Protein AF-A0A8J7U103-F1 (afdb_monomer)

Structure (mmCIF, N/CA/C/O backbone):
data_AF-A0A8J7U103-F1
#
_entry.id   AF-A0A8J7U103-F1
#
loop_
_atom_site.group_PDB
_atom_site.id
_atom_site.type_symbol
_atom_site.label_atom_id
_atom_site.label_alt_id
_atom_site.label_comp_id
_atom_site.label_asym_id
_atom_site.label_entity_id
_atom_site.label_seq_id
_atom_site.pdbx_PDB_ins_code
_atom_site.Cartn_x
_atom_site.Cartn_y
_atom_site.Cartn_z
_atom_site.occupancy
_atom_site.B_iso_or_equiv
_atom_site.auth_seq_id
_atom_site.auth_comp_id
_atom_site.auth_asym_id
_atom_site.auth_atom_id
_atom_site.pdbx_PDB_model_num
ATOM 1 N N . MET A 1 1 ? 11.565 15.462 1.729 1.00 46.78 1 MET A N 1
ATOM 2 C CA . MET A 1 1 ? 10.650 14.705 2.612 1.00 46.78 1 MET A CA 1
ATOM 3 C C . MET A 1 1 ? 9.782 13.850 1.715 1.00 46.78 1 MET A C 1
ATOM 5 O O . MET A 1 1 ? 9.218 14.395 0.779 1.00 46.78 1 MET A O 1
ATOM 9 N N . SER A 1 2 ? 9.757 12.534 1.921 1.00 62.50 2 SER A N 1
ATOM 10 C CA . SER A 1 2 ? 8.883 11.651 1.142 1.00 62.50 2 SER A CA 1
ATOM 11 C C . SER A 1 2 ? 7.429 11.857 1.577 1.00 62.50 2 SER A C 1
ATOM 13 O O . SER A 1 2 ? 7.174 11.965 2.778 1.00 62.50 2 SER A O 1
ATOM 15 N N . ALA A 1 3 ? 6.491 11.877 0.626 1.00 70.06 3 ALA A N 1
ATOM 16 C CA . ALA A 1 3 ? 5.051 11.901 0.904 1.00 70.06 3 ALA A CA 1
ATOM 17 C C . ALA A 1 3 ? 4.587 10.698 1.756 1.00 70.06 3 ALA A C 1
ATOM 19 O O . ALA A 1 3 ? 3.550 10.764 2.399 1.00 70.06 3 ALA A O 1
ATOM 20 N N . ALA A 1 4 ? 5.396 9.636 1.843 1.00 81.94 4 ALA A N 1
ATOM 21 C CA . ALA A 1 4 ? 5.122 8.460 2.663 1.00 81.94 4 ALA A CA 1
ATOM 22 C C . ALA A 1 4 ? 5.214 8.707 4.183 1.00 81.94 4 ALA A C 1
ATOM 24 O O . ALA A 1 4 ? 4.604 7.982 4.967 1.00 81.94 4 ALA A O 1
ATOM 25 N N . GLU A 1 5 ? 5.995 9.697 4.627 1.00 87.00 5 GLU A N 1
ATOM 26 C CA . GLU A 1 5 ? 6.288 9.890 6.053 1.00 87.00 5 GLU A CA 1
ATOM 27 C C . GLU A 1 5 ? 5.055 10.324 6.879 1.00 87.00 5 GLU A C 1
ATOM 29 O O . GLU A 1 5 ? 4.810 9.725 7.930 1.00 87.00 5 GLU A O 1
ATOM 34 N N . PRO A 1 6 ? 4.230 11.299 6.437 1.00 89.19 6 PRO A N 1
ATOM 35 C CA . PRO A 1 6 ? 2.941 11.585 7.071 1.00 89.19 6 PRO A CA 1
ATOM 36 C C . PRO A 1 6 ? 2.023 10.360 7.168 1.00 89.19 6 PRO A C 1
ATOM 38 O O . PRO A 1 6 ? 1.502 10.089 8.248 1.00 89.19 6 PRO A O 1
ATOM 41 N N . THR A 1 7 ? 1.888 9.585 6.088 1.00 88.44 7 THR A N 1
ATOM 42 C CA . THR A 1 7 ? 1.038 8.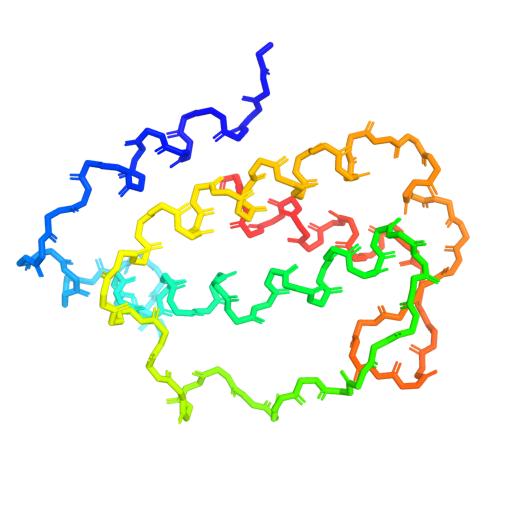385 6.045 1.00 88.44 7 THR A CA 1
ATOM 43 C C . THR A 1 7 ? 1.504 7.336 7.053 1.00 88.44 7 THR A C 1
ATOM 45 O O . THR A 1 7 ? 0.703 6.817 7.825 1.00 88.44 7 THR A O 1
ATOM 48 N N . MET A 1 8 ? 2.813 7.080 7.145 1.00 91.94 8 MET A N 1
ATOM 49 C CA . MET A 1 8 ? 3.360 6.160 8.150 1.00 91.94 8 MET A CA 1
ATOM 50 C C . MET A 1 8 ? 3.126 6.640 9.588 1.00 91.94 8 MET A C 1
ATOM 52 O O . MET A 1 8 ? 2.958 5.814 10.482 1.00 91.94 8 MET A O 1
ATOM 56 N N . ARG A 1 9 ? 3.132 7.954 9.852 1.00 92.44 9 ARG A N 1
ATOM 57 C CA . ARG A 1 9 ? 2.783 8.476 11.185 1.00 92.44 9 ARG A CA 1
ATOM 58 C C . ARG A 1 9 ? 1.313 8.250 11.519 1.00 92.44 9 ARG A C 1
ATOM 60 O O . ARG A 1 9 ? 1.038 7.855 12.644 1.00 92.44 9 ARG A O 1
ATOM 67 N N . LEU A 1 10 ? 0.411 8.456 10.559 1.00 91.88 10 LEU A N 1
ATOM 68 C CA . LEU A 1 10 ? -1.016 8.183 10.746 1.00 91.88 10 LEU A CA 1
ATOM 69 C C . LEU A 1 10 ? -1.258 6.706 11.050 1.00 91.88 10 LEU A C 1
ATOM 71 O O . LEU A 1 10 ? -1.906 6.405 12.041 1.00 91.88 10 LEU A O 1
ATOM 75 N N . VAL A 1 11 ? -0.656 5.794 10.281 1.00 93.62 11 VAL A N 1
ATOM 76 C CA . VAL A 1 11 ? -0.779 4.343 10.513 1.00 93.62 11 VAL A CA 1
ATOM 77 C C . VAL A 1 11 ? -0.371 3.950 11.936 1.00 93.62 11 VAL A C 1
ATOM 79 O O . VAL A 1 11 ? -1.045 3.142 12.562 1.00 93.62 11 VAL A O 1
ATOM 82 N N . ARG A 1 12 ? 0.706 4.538 12.472 1.00 93.81 12 ARG A N 1
ATOM 83 C CA . ARG A 1 12 ? 1.175 4.263 13.844 1.00 93.81 12 ARG A CA 1
ATOM 84 C C . ARG A 1 12 ? 0.282 4.848 14.940 1.00 93.81 12 ARG A C 1
ATOM 86 O O . ARG A 1 12 ? 0.441 4.458 16.088 1.00 93.81 12 ARG A O 1
ATOM 93 N N . ALA A 1 13 ? -0.573 5.808 14.604 1.00 94.62 13 ALA A N 1
ATOM 94 C CA . ALA A 1 13 ? -1.453 6.494 15.545 1.00 94.62 13 ALA A CA 1
ATOM 95 C C . ALA A 1 13 ? -2.877 5.913 15.567 1.00 94.62 13 ALA A C 1
ATOM 97 O O . ALA A 1 13 ? -3.722 6.448 16.275 1.00 94.62 13 ALA A O 1
ATOM 98 N N . ILE A 1 14 ? -3.149 4.874 14.771 1.00 93.88 14 ILE A N 1
ATOM 99 C CA . ILE A 1 14 ? -4.445 4.194 14.754 1.00 93.88 14 ILE A CA 1
ATOM 100 C C . ILE A 1 14 ? -4.493 3.200 15.912 1.00 93.88 14 ILE A C 1
ATOM 102 O O . ILE A 1 14 ? -3.720 2.239 15.953 1.00 93.88 14 ILE A O 1
ATOM 106 N N . ASP A 1 15 ? -5.443 3.418 16.811 1.00 90.50 15 ASP A N 1
ATOM 107 C CA . ASP A 1 15 ? -5.745 2.510 17.908 1.00 90.50 15 ASP A CA 1
ATOM 108 C C . ASP A 1 15 ? -6.679 1.376 17.454 1.00 90.50 15 ASP A C 1
ATOM 110 O O . ASP A 1 15 ? -7.391 1.460 16.449 1.00 90.50 15 ASP A O 1
ATOM 114 N N . ALA A 1 16 ? -6.677 0.269 18.201 1.00 86.69 16 ALA A N 1
ATOM 115 C CA . ALA A 1 16 ? -7.444 -0.925 17.843 1.00 86.69 16 ALA A CA 1
ATOM 116 C C . ALA A 1 16 ? -8.968 -0.687 17.811 1.00 86.69 16 ALA A C 1
ATOM 118 O O . ALA A 1 16 ? -9.668 -1.343 17.041 1.00 86.69 16 ALA A O 1
ATOM 119 N N . ASP A 1 17 ? -9.478 0.246 18.618 1.00 90.69 17 ASP A N 1
ATOM 120 C CA . ASP A 1 17 ? -10.895 0.630 18.669 1.00 90.69 17 ASP A CA 1
ATOM 121 C C . ASP A 1 17 ? -11.331 1.501 17.477 1.00 90.69 17 ASP A C 1
ATOM 123 O O . ASP A 1 17 ? -12.524 1.618 17.197 1.00 90.69 17 ASP A O 1
ATOM 127 N N . GLN A 1 18 ? -10.380 2.057 16.723 1.00 93.12 18 GLN A N 1
ATOM 128 C CA . GLN A 1 18 ? -10.639 2.852 15.523 1.00 93.12 18 GLN A CA 1
ATOM 129 C C . GLN A 1 18 ? -10.734 2.002 14.252 1.00 93.12 18 GLN A C 1
ATOM 131 O O . GLN A 1 18 ? -11.136 2.514 13.209 1.00 93.12 18 GLN A O 1
ATOM 136 N N . LEU A 1 19 ? -10.387 0.711 14.311 1.00 92.69 19 LEU A N 1
ATOM 137 C CA . LEU A 1 19 ? -10.368 -0.160 13.132 1.00 92.69 19 LEU A CA 1
ATOM 138 C C . LEU A 1 19 ? -11.746 -0.302 12.473 1.00 92.69 19 LEU A C 1
ATOM 140 O O . LEU A 1 19 ? -11.832 -0.432 11.255 1.00 92.69 19 LEU A O 1
ATOM 144 N N . ASP A 1 20 ? -12.830 -0.206 13.236 1.00 94.12 20 ASP A N 1
ATOM 145 C CA . ASP A 1 20 ? -14.179 -0.338 12.679 1.00 94.12 20 ASP A CA 1
ATOM 146 C C . ASP A 1 20 ? -14.814 1.024 12.323 1.00 94.12 20 ASP A C 1
ATOM 148 O O . ASP A 1 20 ? -15.955 1.078 11.862 1.00 94.12 20 ASP A O 1
ATOM 152 N N . ALA A 1 21 ? -14.074 2.130 12.481 1.00 94.56 21 ALA A N 1
ATOM 153 C CA . ALA A 1 21 ? -14.535 3.473 12.137 1.00 94.56 21 ALA A CA 1
ATOM 154 C C . ALA A 1 21 ? -14.715 3.653 10.613 1.00 94.56 21 ALA A C 1
ATOM 156 O O . ALA A 1 21 ? -13.976 3.056 9.821 1.00 94.56 21 ALA A O 1
ATOM 157 N N . PRO A 1 22 ? -15.673 4.489 10.167 1.00 94.44 22 PRO A N 1
ATOM 158 C CA . PRO A 1 22 ? -15.882 4.754 8.747 1.00 94.44 22 PRO A CA 1
ATOM 159 C C . PRO A 1 22 ? -14.722 5.554 8.144 1.00 94.44 22 PRO A C 1
ATOM 161 O O . PRO A 1 22 ? -14.089 6.363 8.824 1.00 94.44 22 PRO A O 1
ATOM 164 N N . THR A 1 23 ? -14.492 5.386 6.841 1.00 91.75 23 THR A N 1
ATOM 165 C CA . THR A 1 23 ? -13.636 6.291 6.059 1.00 91.75 23 THR A CA 1
ATOM 166 C C . THR A 1 23 ? -14.494 7.198 5.164 1.00 91.75 23 THR A C 1
ATOM 168 O O . THR A 1 23 ? -15.674 6.908 4.953 1.00 91.75 23 THR A O 1
ATOM 171 N N . PRO A 1 24 ? -13.949 8.299 4.609 1.00 88.88 24 PRO A N 1
ATOM 172 C CA . PRO A 1 24 ? -14.660 9.098 3.606 1.00 88.88 24 PRO A CA 1
ATOM 173 C C . PRO A 1 24 ? -15.042 8.305 2.346 1.00 88.88 24 PRO A C 1
ATOM 175 O O . PRO A 1 24 ? -15.993 8.671 1.659 1.00 88.88 24 PRO A O 1
ATOM 178 N N . CYS A 1 25 ? -14.314 7.225 2.046 1.00 87.75 25 CYS A N 1
ATOM 179 C CA . CYS A 1 25 ? -14.702 6.256 1.032 1.00 87.75 25 CYS A CA 1
ATOM 180 C C . CYS A 1 25 ? -15.702 5.270 1.644 1.00 87.75 25 CYS A C 1
ATOM 182 O O . CYS A 1 25 ? -15.347 4.447 2.484 1.0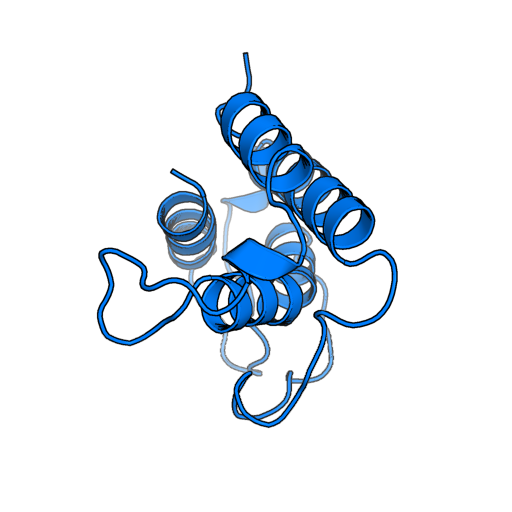0 87.75 25 CYS A O 1
ATOM 184 N N . THR A 1 26 ? -16.959 5.330 1.212 1.00 87.44 26 THR A N 1
ATOM 185 C CA . THR A 1 26 ? -18.043 4.515 1.785 1.00 87.44 26 THR A CA 1
ATOM 186 C C . THR A 1 26 ? -17.859 3.010 1.597 1.00 87.44 26 THR A C 1
ATOM 188 O O . THR A 1 26 ? -18.515 2.233 2.284 1.00 87.44 26 THR A O 1
ATOM 191 N N . ASP A 1 27 ? -16.962 2.599 0.700 1.00 85.81 27 ASP A N 1
ATOM 192 C CA . ASP A 1 27 ? -16.661 1.192 0.430 1.00 85.81 27 ASP A CA 1
ATOM 193 C C . ASP A 1 27 ? -15.760 0.554 1.500 1.00 85.81 27 ASP A C 1
ATOM 195 O O . ASP A 1 27 ? -15.656 -0.673 1.555 1.00 85.81 27 ASP A O 1
ATOM 199 N N . TYR A 1 28 ? -15.119 1.366 2.355 1.00 88.00 28 TYR A N 1
ATOM 200 C CA . TYR A 1 28 ? -14.172 0.902 3.368 1.00 88.00 28 TYR A CA 1
ATOM 201 C C . TYR A 1 28 ? -14.413 1.540 4.742 1.00 88.00 28 TYR A C 1
ATOM 203 O O . TYR A 1 28 ? -14.518 2.761 4.891 1.00 88.00 28 TYR A O 1
ATOM 211 N N . ASN A 1 29 ? -14.391 0.704 5.780 1.00 93.81 29 ASN A N 1
ATOM 212 C CA . ASN A 1 29 ? -13.994 1.135 7.121 1.00 93.81 29 ASN A CA 1
ATOM 213 C C . ASN A 1 29 ? -12.456 1.120 7.238 1.00 93.81 29 ASN A C 1
ATOM 215 O O . ASN A 1 29 ? -11.758 0.672 6.324 1.00 93.81 29 ASN A O 1
ATOM 219 N N . VAL A 1 30 ? -11.912 1.619 8.350 1.00 94.62 30 VAL A N 1
ATOM 220 C CA . VAL A 1 30 ? -10.455 1.710 8.557 1.00 94.62 30 VAL A CA 1
ATOM 221 C C . VAL A 1 30 ? -9.774 0.345 8.394 1.00 94.62 30 VAL A C 1
ATOM 223 O O . VAL A 1 30 ? -8.775 0.242 7.684 1.00 94.62 30 VAL A O 1
ATOM 226 N N . ARG A 1 31 ? -10.342 -0.719 8.970 1.00 94.31 31 ARG A N 1
ATOM 227 C CA . ARG A 1 31 ? -9.855 -2.100 8.849 1.00 94.31 31 ARG A CA 1
ATOM 228 C C . ARG A 1 31 ? -9.807 -2.558 7.399 1.00 94.31 31 ARG A C 1
ATOM 230 O O . ARG A 1 31 ? -8.783 -3.076 6.967 1.00 94.31 31 ARG A O 1
ATOM 237 N N . GLY A 1 32 ? -10.889 -2.351 6.654 1.00 93.75 32 GLY A N 1
ATOM 238 C CA . GLY A 1 32 ? -10.990 -2.709 5.245 1.00 93.75 32 GLY A CA 1
ATOM 239 C C . GLY A 1 32 ? -9.944 -1.985 4.403 1.00 93.75 32 GLY A C 1
ATOM 240 O O . GLY A 1 32 ? -9.284 -2.616 3.585 1.00 93.75 32 GLY A O 1
ATOM 241 N N . LEU A 1 33 ? -9.719 -0.695 4.664 1.00 93.12 33 LEU A N 1
ATOM 242 C CA . LEU A 1 33 ? -8.687 0.077 3.974 1.00 93.12 33 LEU A CA 1
ATOM 243 C C . LEU A 1 33 ? -7.272 -0.417 4.314 1.00 93.12 33 LEU A C 1
ATOM 245 O O . LEU A 1 33 ? -6.449 -0.597 3.422 1.00 93.12 33 LEU A O 1
ATOM 249 N N . ILE A 1 34 ? -6.973 -0.676 5.588 1.00 94.12 34 ILE A N 1
ATOM 250 C CA . ILE A 1 34 ? -5.676 -1.238 6.003 1.00 94.12 34 ILE A CA 1
ATOM 251 C C . ILE A 1 34 ? -5.449 -2.598 5.337 1.00 94.12 34 ILE A C 1
ATOM 253 O O . ILE A 1 34 ? -4.361 -2.862 4.821 1.00 94.12 34 ILE A O 1
ATOM 257 N N . ASN A 1 35 ? -6.475 -3.447 5.334 1.00 94.31 35 ASN A N 1
ATOM 258 C CA . ASN A 1 35 ? -6.432 -4.764 4.724 1.00 94.31 35 ASN A CA 1
ATOM 259 C C . ASN A 1 35 ? -6.157 -4.678 3.217 1.00 94.31 35 ASN A C 1
ATOM 261 O O . ASN A 1 35 ? -5.245 -5.340 2.731 1.00 94.31 35 ASN A O 1
ATOM 265 N N . HIS A 1 36 ? -6.863 -3.791 2.513 1.00 93.75 36 HIS A N 1
ATOM 266 C CA . HIS A 1 36 ? -6.655 -3.496 1.096 1.00 93.75 36 HIS A CA 1
ATOM 267 C C . HIS A 1 36 ? -5.202 -3.105 0.793 1.00 93.75 36 HIS A C 1
ATOM 269 O O . HIS A 1 36 ? -4.550 -3.682 -0.080 1.00 93.75 36 HIS A O 1
ATOM 275 N N . LEU A 1 37 ? -4.654 -2.163 1.566 1.00 93.56 37 LEU A N 1
ATOM 276 C CA . LEU A 1 37 ? -3.287 -1.679 1.375 1.00 93.56 37 LEU A CA 1
ATOM 277 C C . LEU A 1 37 ? -2.234 -2.758 1.653 1.00 93.56 37 LEU A C 1
ATOM 279 O O . LEU A 1 37 ? -1.209 -2.802 0.968 1.00 93.56 37 LEU A O 1
ATOM 283 N N . LEU A 1 38 ? -2.462 -3.612 2.654 1.00 94.25 38 LEU A N 1
ATOM 284 C CA . LEU A 1 38 ? -1.596 -4.756 2.951 1.00 94.25 38 LEU A CA 1
ATOM 285 C C . LEU A 1 38 ? -1.675 -5.823 1.857 1.00 94.25 38 LEU A C 1
ATOM 287 O O . LEU A 1 38 ? -0.651 -6.408 1.506 1.00 94.25 38 LEU A O 1
ATOM 291 N N . PHE A 1 39 ? -2.867 -6.054 1.315 1.00 93.69 39 PHE A N 1
ATOM 292 C CA . PHE A 1 39 ? -3.117 -7.054 0.287 1.00 93.69 39 PHE A CA 1
ATOM 293 C C . PHE A 1 39 ? -2.414 -6.712 -1.032 1.00 93.69 39 PHE A C 1
ATOM 295 O O . PHE A 1 39 ? -1.737 -7.562 -1.611 1.00 93.69 39 PHE A O 1
ATOM 302 N N . TRP A 1 40 ? -2.515 -5.461 -1.492 1.00 92.94 40 TRP A N 1
ATOM 303 C CA . TRP A 1 40 ? -1.951 -5.050 -2.784 1.00 92.94 40 TRP A CA 1
ATOM 304 C C . TRP A 1 40 ? -0.466 -4.691 -2.741 1.00 92.94 40 TRP A C 1
ATOM 306 O O . TRP A 1 40 ? 0.203 -4.732 -3.779 1.00 92.94 40 TRP A O 1
ATOM 316 N N . ALA A 1 41 ? 0.090 -4.390 -1.563 1.00 93.81 41 ALA A N 1
ATOM 317 C CA . ALA A 1 41 ? 1.478 -3.951 -1.449 1.00 93.81 41 ALA A CA 1
ATOM 318 C C . ALA A 1 41 ? 2.513 -4.900 -2.094 1.00 93.81 41 ALA A C 1
ATOM 320 O O . ALA A 1 41 ? 3.365 -4.395 -2.831 1.00 93.81 41 ALA A O 1
ATOM 321 N N . PRO A 1 42 ? 2.467 -6.236 -1.902 1.00 93.50 42 PRO A N 1
ATOM 322 C CA . PRO A 1 42 ? 3.405 -7.153 -2.552 1.00 93.50 42 PRO A CA 1
ATOM 323 C C . PRO A 1 42 ? 3.332 -7.092 -4.083 1.00 93.50 42 PRO A C 1
ATOM 325 O O . PRO A 1 42 ? 4.367 -7.042 -4.747 1.00 93.50 42 PRO A O 1
ATOM 328 N N . THR A 1 43 ? 2.120 -7.012 -4.636 1.00 93.50 43 THR A N 1
ATOM 329 C CA . THR A 1 43 ? 1.878 -6.912 -6.083 1.00 93.50 43 THR A CA 1
ATOM 330 C C . THR A 1 43 ? 2.456 -5.638 -6.669 1.00 93.50 43 THR A C 1
ATOM 332 O O . THR A 1 43 ? 3.143 -5.668 -7.690 1.00 93.50 43 THR A O 1
ATOM 335 N N . LEU A 1 44 ? 2.240 -4.515 -5.992 1.00 93.75 44 LEU A N 1
ATOM 336 C CA . LEU A 1 44 ? 2.761 -3.222 -6.421 1.00 93.75 44 LEU A CA 1
ATOM 337 C C . LEU A 1 44 ? 4.291 -3.135 -6.279 1.00 93.75 44 LEU A C 1
ATOM 339 O O . LEU A 1 44 ? 4.948 -2.457 -7.072 1.00 93.75 44 LEU A O 1
ATOM 343 N N . LEU A 1 45 ? 4.881 -3.839 -5.306 1.00 94.88 45 LEU A N 1
ATOM 344 C CA . LEU A 1 45 ? 6.335 -3.959 -5.161 1.00 94.88 45 LEU A CA 1
ATOM 345 C C . LEU A 1 45 ? 6.949 -4.768 -6.303 1.00 94.88 45 LEU A C 1
ATOM 347 O O . LEU A 1 45 ? 7.894 -4.297 -6.939 1.00 94.88 45 LEU A O 1
ATOM 351 N N . ALA A 1 46 ? 6.397 -5.949 -6.590 1.00 94.62 46 ALA A N 1
ATOM 352 C CA . ALA A 1 46 ? 6.849 -6.788 -7.696 1.00 94.62 46 ALA A CA 1
ATOM 353 C C . ALA A 1 46 ? 6.737 -6.040 -9.032 1.00 94.62 46 ALA A C 1
ATOM 355 O O . ALA A 1 46 ? 7.677 -6.040 -9.829 1.00 94.62 46 ALA A O 1
ATOM 356 N N . ALA A 1 47 ? 5.644 -5.298 -9.234 1.00 94.75 47 ALA A N 1
ATOM 357 C CA . ALA A 1 47 ? 5.446 -4.484 -10.426 1.00 94.75 47 ALA A CA 1
ATOM 358 C C . ALA A 1 47 ? 6.520 -3.392 -10.589 1.00 94.75 47 ALA A C 1
ATOM 360 O O . ALA A 1 47 ? 7.023 -3.180 -11.696 1.00 94.75 47 ALA A O 1
ATOM 361 N N . GLY A 1 48 ? 6.913 -2.721 -9.504 1.00 95.06 48 GLY A N 1
ATOM 362 C CA . GLY A 1 48 ? 7.990 -1.728 -9.538 1.00 95.06 48 GLY A CA 1
ATOM 363 C C . GLY A 1 48 ? 9.364 -2.348 -9.828 1.00 95.06 48 GLY A C 1
ATOM 364 O O . GLY A 1 48 ? 10.189 -1.736 -10.503 1.00 95.06 48 GLY A O 1
ATOM 365 N N . ARG A 1 49 ? 9.583 -3.593 -9.386 1.00 95.31 49 ARG A N 1
ATOM 366 C CA . ARG A 1 49 ? 10.816 -4.371 -9.617 1.00 95.31 49 ARG A CA 1
ATOM 367 C C . ARG A 1 49 ? 10.836 -5.142 -10.938 1.00 95.31 49 ARG A C 1
ATOM 369 O O . ARG A 1 49 ? 11.870 -5.697 -11.294 1.00 95.31 49 ARG A O 1
ATOM 376 N N . LYS A 1 50 ? 9.718 -5.158 -11.673 1.00 93.56 50 LYS A N 1
ATOM 377 C CA . LYS A 1 50 ? 9.503 -5.981 -12.880 1.00 93.56 50 LYS A CA 1
ATOM 378 C C . LYS A 1 50 ? 9.621 -7.486 -12.600 1.00 93.56 50 LYS A C 1
ATOM 380 O O . LYS A 1 50 ? 10.021 -8.263 -13.464 1.00 93.56 50 LYS A O 1
ATOM 385 N N . GLU A 1 51 ? 9.272 -7.895 -11.388 1.00 91.88 51 GLU A N 1
ATOM 386 C CA . GLU A 1 51 ? 9.331 -9.283 -10.945 1.00 91.88 51 GLU A CA 1
ATOM 387 C C . GLU A 1 51 ? 8.020 -10.008 -11.264 1.00 91.88 51 GLU A C 1
ATOM 389 O O . GLU A 1 51 ? 6.927 -9.447 -11.165 1.00 91.88 51 GLU A O 1
ATOM 394 N N . LEU A 1 52 ? 8.131 -11.283 -11.639 1.00 85.31 52 LEU A N 1
ATOM 395 C CA . LEU A 1 52 ? 6.974 -12.162 -11.750 1.00 85.31 52 LEU A CA 1
ATOM 396 C C . LEU A 1 52 ? 6.597 -12.664 -10.360 1.00 85.31 52 LEU A C 1
ATOM 398 O O . LEU A 1 52 ? 7.433 -13.213 -9.644 1.00 85.31 52 LEU A O 1
ATOM 402 N N . MET A 1 53 ? 5.321 -12.541 -10.017 1.00 83.44 53 MET A N 1
ATOM 403 C CA . MET A 1 53 ? 4.750 -13.168 -8.834 1.00 83.44 53 MET A CA 1
ATOM 404 C C . MET A 1 53 ? 3.461 -13.905 -9.196 1.00 83.44 53 MET A C 1
ATOM 406 O O . MET A 1 53 ? 2.827 -13.559 -10.199 1.00 83.44 53 MET A O 1
ATOM 410 N N . PRO A 1 54 ? 3.064 -14.915 -8.404 1.00 80.88 54 PRO A N 1
ATOM 411 C CA . PRO A 1 54 ? 1.756 -15.529 -8.547 1.00 80.88 54 PRO A CA 1
ATOM 412 C C . PRO A 1 54 ? 0.650 -14.469 -8.492 1.00 80.88 54 PRO A C 1
ATOM 414 O O . PRO A 1 54 ? 0.799 -13.485 -7.758 1.00 80.88 54 PRO A O 1
ATOM 417 N N . PRO A 1 55 ? -0.452 -14.662 -9.232 1.00 74.81 55 PRO A N 1
ATOM 418 C CA . PRO A 1 55 ? -1.624 -13.820 -9.077 1.00 74.81 55 PRO A CA 1
ATOM 419 C C . PRO A 1 55 ? -2.041 -13.745 -7.604 1.00 74.81 55 PRO A C 1
ATOM 421 O O . PRO A 1 55 ? -2.049 -14.787 -6.936 1.00 74.81 55 PRO A O 1
ATOM 424 N N . PRO A 1 56 ? -2.356 -12.549 -7.074 1.00 76.56 56 PRO A N 1
ATOM 425 C CA . PRO A 1 56 ? -3.006 -12.455 -5.777 1.00 76.56 56 PRO A CA 1
ATOM 426 C C . PRO A 1 56 ? -4.379 -13.143 -5.845 1.00 76.56 56 PRO A C 1
ATOM 428 O O . PRO A 1 56 ? -4.864 -13.482 -6.927 1.00 76.56 56 PRO A O 1
ATOM 431 N N . ALA A 1 57 ? -5.011 -13.347 -4.688 1.00 76.88 57 ALA A N 1
ATOM 432 C CA . ALA A 1 57 ? -6.408 -13.771 -4.661 1.00 76.88 57 ALA A CA 1
ATOM 433 C C . ALA A 1 57 ? -7.298 -12.778 -5.437 1.00 76.88 57 ALA A C 1
ATOM 435 O O . ALA A 1 57 ? -6.925 -11.622 -5.646 1.00 76.88 57 ALA A O 1
ATOM 436 N N . ASP A 1 58 ? -8.487 -13.222 -5.845 1.00 75.44 58 ASP A N 1
ATOM 437 C CA . ASP A 1 58 ? -9.382 -12.412 -6.682 1.00 75.44 58 ASP A CA 1
ATOM 438 C C . ASP A 1 58 ? -9.834 -11.115 -5.992 1.00 75.44 58 ASP A C 1
ATOM 440 O O . ASP A 1 58 ? -10.167 -10.134 -6.659 1.00 75.44 58 ASP A O 1
ATOM 444 N N . ASN A 1 59 ? -9.855 -11.098 -4.657 1.00 78.31 59 ASN A N 1
ATOM 445 C CA . ASN A 1 59 ? -10.154 -9.912 -3.872 1.00 78.31 59 ASN A CA 1
ATOM 446 C C . ASN A 1 59 ? -9.459 -9.943 -2.499 1.00 78.31 59 ASN A C 1
ATOM 448 O O . ASN A 1 59 ? -9.033 -10.987 -2.009 1.00 78.31 59 ASN A O 1
ATOM 452 N N . ASP A 1 60 ? -9.376 -8.767 -1.886 1.00 80.62 60 ASP A N 1
ATOM 453 C CA . ASP A 1 60 ? -8.840 -8.531 -0.547 1.00 80.62 60 ASP A CA 1
ATOM 454 C C . ASP A 1 60 ? -9.855 -8.803 0.577 1.00 80.62 60 ASP A C 1
ATOM 456 O O . ASP A 1 60 ? -9.461 -9.022 1.720 1.00 80.62 60 ASP A O 1
ATOM 460 N N . ARG A 1 61 ? -11.157 -8.804 0.275 1.00 78.50 61 ARG A N 1
ATOM 461 C CA . ARG A 1 61 ? -12.252 -8.930 1.253 1.00 78.50 61 ARG A CA 1
ATOM 462 C C . ARG A 1 61 ? -12.341 -10.308 1.906 1.00 78.50 61 ARG A C 1
ATOM 464 O O . ARG A 1 61 ? -12.867 -10.410 3.010 1.00 78.50 61 ARG A O 1
ATOM 471 N N . ASP A 1 62 ? -11.807 -11.336 1.257 1.00 80.31 62 ASP A N 1
ATOM 472 C CA . ASP A 1 62 ? -11.819 -12.713 1.758 1.00 80.31 62 ASP A CA 1
ATOM 473 C C . ASP A 1 62 ? -10.678 -13.011 2.754 1.00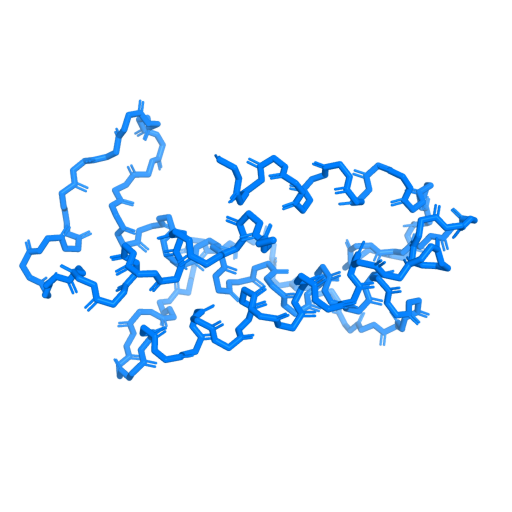 80.31 62 ASP A C 1
ATOM 475 O O . ASP A 1 62 ? -10.561 -14.130 3.259 1.00 80.31 62 ASP A O 1
ATOM 479 N N . MET A 1 63 ? -9.822 -12.025 3.056 1.00 82.00 63 MET A N 1
ATOM 480 C CA . MET A 1 63 ? -8.681 -12.166 3.964 1.00 82.00 63 MET A CA 1
ATOM 481 C C . MET A 1 63 ? -8.697 -11.098 5.060 1.00 82.00 63 MET A C 1
ATOM 483 O O . MET A 1 63 ? -8.998 -9.939 4.795 1.00 82.00 63 MET A O 1
ATOM 487 N N . ASP A 1 64 ? -8.294 -11.476 6.278 1.00 88.00 64 ASP A N 1
ATOM 488 C CA . ASP A 1 64 ? -8.001 -10.526 7.357 1.00 88.00 64 ASP A CA 1
ATOM 489 C C . ASP A 1 64 ? -6.491 -10.469 7.636 1.00 88.00 64 ASP A C 1
ATOM 491 O O . ASP A 1 64 ? -5.911 -11.315 8.321 1.00 88.00 64 ASP A O 1
ATOM 495 N N . LEU A 1 65 ? -5.847 -9.442 7.088 1.00 91.06 65 LEU A N 1
ATOM 496 C CA . LEU A 1 65 ? -4.433 -9.116 7.276 1.00 91.06 65 LEU A CA 1
ATOM 497 C C . LEU A 1 65 ? -4.204 -8.152 8.451 1.00 91.06 65 LEU A C 1
ATOM 499 O O . LEU A 1 65 ? -3.057 -7.799 8.737 1.00 91.06 65 LEU A O 1
ATOM 503 N N . THR A 1 66 ? -5.269 -7.747 9.151 1.00 90.62 66 THR A N 1
ATOM 504 C CA . THR A 1 66 ? -5.222 -6.808 10.285 1.00 90.62 66 THR A CA 1
ATOM 505 C C . THR A 1 66 ? -4.986 -7.492 11.635 1.00 90.62 66 THR A C 1
ATOM 507 O O . THR A 1 66 ? -5.018 -6.854 12.684 1.00 90.62 66 THR A O 1
ATOM 510 N N . GLY A 1 67 ? -4.685 -8.793 11.626 1.00 88.56 67 GLY A N 1
ATOM 511 C CA . GLY A 1 67 ? -4.224 -9.532 12.799 1.00 88.56 67 GLY A CA 1
ATOM 512 C C . GLY A 1 67 ? -2.746 -9.286 13.147 1.00 88.56 67 GLY A C 1
ATOM 513 O O . GLY A 1 67 ? -1.879 -9.133 12.278 1.00 88.56 67 GLY A O 1
ATOM 514 N N . GLY A 1 68 ? -2.432 -9.330 14.445 1.00 90.38 68 GLY A N 1
ATOM 515 C CA . GLY A 1 68 ? -1.073 -9.138 14.961 1.00 90.38 68 GLY A CA 1
ATOM 516 C C . GLY A 1 68 ? -0.554 -7.714 14.740 1.00 90.38 68 GLY A C 1
ATOM 517 O O . GLY A 1 68 ? -1.315 -6.754 14.810 1.00 90.38 68 GLY A O 1
ATOM 518 N N . ASP A 1 69 ? 0.745 -7.569 14.467 1.00 93.75 69 ASP A N 1
ATOM 519 C CA . ASP A 1 69 ? 1.382 -6.264 14.228 1.00 93.75 69 ASP A CA 1
ATOM 520 C C . ASP A 1 69 ? 1.194 -5.791 12.773 1.00 93.75 69 ASP A C 1
ATOM 522 O O . ASP A 1 69 ? 2.123 -5.738 11.961 1.00 93.75 69 ASP A O 1
ATOM 526 N N . TRP A 1 70 ? -0.058 -5.523 12.407 1.00 94.88 70 TRP A N 1
ATOM 527 C CA . TRP A 1 70 ? -0.426 -5.028 11.080 1.00 94.88 70 TRP A CA 1
ATOM 528 C C . TRP A 1 70 ? 0.157 -3.634 10.806 1.00 94.88 70 TRP A C 1
ATOM 530 O O . TRP A 1 70 ? 0.527 -3.337 9.668 1.00 94.88 70 TRP A O 1
ATOM 540 N N . ALA A 1 71 ? 0.302 -2.799 11.840 1.00 95.69 71 ALA A N 1
ATOM 541 C CA . ALA A 1 71 ? 0.802 -1.436 11.711 1.00 95.69 71 ALA A CA 1
ATOM 542 C C . ALA A 1 71 ? 2.270 -1.431 11.267 1.00 95.69 71 ALA A C 1
ATOM 544 O O . ALA A 1 71 ? 2.619 -0.730 10.313 1.00 95.69 71 ALA A O 1
ATOM 545 N N . ALA A 1 72 ? 3.127 -2.262 11.876 1.00 95.75 72 ALA A N 1
ATOM 546 C CA . ALA A 1 72 ? 4.516 -2.389 11.442 1.00 95.75 72 ALA A CA 1
ATOM 547 C C . ALA A 1 72 ? 4.632 -2.939 10.013 1.00 95.75 72 ALA A C 1
ATOM 549 O O . ALA A 1 72 ? 5.430 -2.426 9.223 1.00 95.75 72 ALA A O 1
ATOM 550 N N . LYS A 1 73 ? 3.808 -3.933 9.647 1.00 95.94 73 LYS A N 1
ATOM 551 C CA . LYS A 1 73 ? 3.773 -4.495 8.283 1.00 95.94 73 LYS A CA 1
ATOM 552 C C . LYS A 1 73 ? 3.381 -3.446 7.244 1.00 95.94 73 LYS A C 1
ATOM 554 O O . LYS A 1 73 ? 4.023 -3.348 6.195 1.00 95.94 73 LYS A O 1
ATOM 559 N N . LEU A 1 74 ? 2.359 -2.642 7.535 1.00 95.56 74 LEU A N 1
ATOM 560 C CA . LEU A 1 74 ? 1.891 -1.602 6.624 1.00 95.56 74 LEU A CA 1
ATOM 561 C C . LEU A 1 74 ? 2.927 -0.479 6.497 1.00 95.56 74 LEU A C 1
ATOM 563 O O . LEU A 1 74 ? 3.245 -0.060 5.388 1.00 95.56 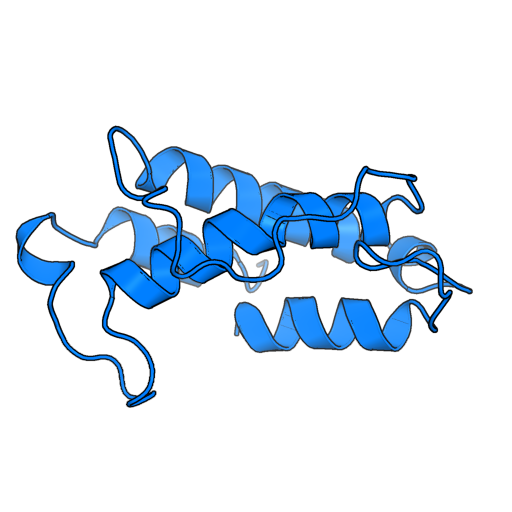74 LEU A O 1
ATOM 567 N N . VAL A 1 75 ? 3.528 -0.047 7.608 1.00 95.94 75 VAL A N 1
ATOM 568 C CA . VAL A 1 75 ? 4.623 0.936 7.611 1.00 95.94 75 VAL A CA 1
ATOM 569 C C . VAL A 1 75 ? 5.811 0.458 6.770 1.00 95.94 75 VAL A C 1
ATOM 571 O O . VAL A 1 75 ? 6.333 1.227 5.961 1.00 95.94 75 VAL A O 1
ATOM 574 N N . ALA A 1 76 ? 6.227 -0.802 6.922 1.00 95.94 76 ALA A N 1
ATOM 575 C CA . ALA A 1 76 ? 7.300 -1.384 6.118 1.00 95.94 76 ALA A CA 1
ATOM 576 C C . ALA A 1 76 ? 6.935 -1.399 4.625 1.00 95.94 76 ALA A C 1
ATOM 578 O O . ALA A 1 76 ? 7.708 -0.930 3.793 1.00 95.94 76 ALA A O 1
ATOM 579 N N . SER A 1 77 ? 5.714 -1.825 4.300 1.00 95.62 77 SER A N 1
ATOM 580 C CA . SER A 1 77 ? 5.202 -1.858 2.926 1.00 95.62 77 SER A CA 1
ATOM 581 C C . SER A 1 77 ? 5.157 -0.469 2.280 1.00 95.62 77 SER A C 1
ATOM 583 O O . SER A 1 77 ? 5.515 -0.304 1.114 1.00 95.62 77 SER A O 1
ATOM 585 N N . ILE A 1 78 ? 4.749 0.557 3.035 1.00 94.81 78 ILE A N 1
ATOM 586 C CA . ILE A 1 78 ? 4.744 1.953 2.580 1.00 94.81 78 ILE A CA 1
ATOM 587 C C . ILE A 1 78 ? 6.166 2.428 2.273 1.00 94.81 78 ILE A C 1
ATOM 589 O O . ILE A 1 78 ? 6.394 3.039 1.226 1.00 94.81 78 ILE A O 1
ATOM 593 N N . LYS A 1 79 ? 7.125 2.124 3.152 1.00 94.62 79 LYS A N 1
ATOM 594 C CA . LYS A 1 79 ? 8.535 2.470 2.952 1.00 94.62 79 LYS A CA 1
ATOM 595 C C . LYS A 1 79 ? 9.107 1.794 1.705 1.00 94.62 79 LYS A C 1
ATOM 597 O O . LYS A 1 79 ? 9.704 2.475 0.875 1.00 94.62 79 LYS A O 1
ATOM 602 N N . ASP A 1 80 ? 8.886 0.493 1.550 1.00 95.56 80 ASP A N 1
ATOM 603 C CA . ASP A 1 80 ? 9.422 -0.277 0.427 1.00 95.56 80 ASP A CA 1
ATOM 604 C C . ASP A 1 80 ? 8.834 0.185 -0.908 1.00 95.56 80 ASP A C 1
ATOM 606 O O . ASP A 1 80 ? 9.556 0.281 -1.904 1.00 95.56 80 ASP A O 1
ATOM 610 N N . LEU A 1 81 ? 7.540 0.522 -0.934 1.00 95.12 81 LEU A N 1
ATOM 611 C CA . LEU A 1 81 ? 6.892 1.071 -2.123 1.00 95.12 81 LEU A CA 1
ATOM 612 C C . LEU A 1 81 ? 7.446 2.450 -2.467 1.00 95.12 81 LEU A C 1
ATOM 614 O O . LEU A 1 81 ? 7.770 2.687 -3.627 1.00 95.12 81 LEU A O 1
ATOM 618 N N . ALA A 1 82 ? 7.636 3.323 -1.476 1.00 93.94 82 ALA A N 1
ATOM 619 C CA . ALA A 1 82 ? 8.241 4.634 -1.693 1.00 93.94 82 ALA A CA 1
ATOM 620 C C . ALA A 1 82 ? 9.684 4.530 -2.214 1.00 93.94 82 ALA A C 1
ATOM 622 O O . ALA A 1 82 ? 10.086 5.309 -3.073 1.00 93.94 82 ALA A O 1
ATOM 623 N N . THR A 1 83 ? 10.467 3.564 -1.724 1.00 94.62 83 THR A N 1
ATOM 624 C CA . THR A 1 83 ? 11.819 3.304 -2.236 1.00 94.62 83 THR A CA 1
ATOM 625 C C . THR A 1 83 ? 11.784 2.748 -3.657 1.00 94.62 83 THR A C 1
ATOM 627 O O . THR A 1 83 ? 12.504 3.247 -4.517 1.00 94.62 83 THR A O 1
ATOM 630 N N . THR A 1 84 ? 10.934 1.754 -3.920 1.00 95.81 84 THR A N 1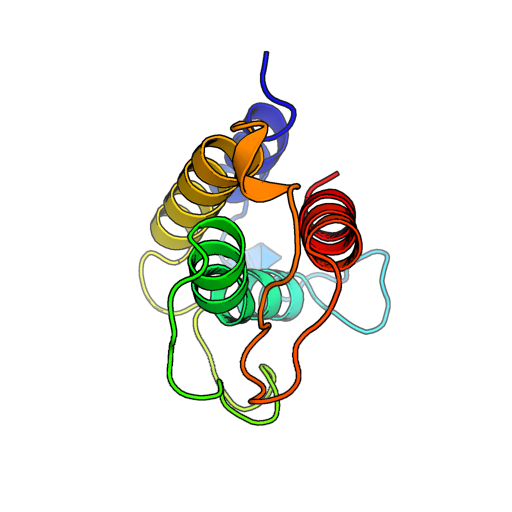
ATOM 631 C CA . THR A 1 84 ? 10.850 1.083 -5.226 1.00 95.81 84 THR A CA 1
ATOM 632 C C . THR A 1 84 ? 10.365 2.050 -6.306 1.00 95.81 84 THR A C 1
ATOM 634 O O . THR A 1 84 ? 11.037 2.236 -7.314 1.00 95.81 84 THR A O 1
ATOM 637 N N . TRP A 1 85 ? 9.245 2.732 -6.069 1.00 94.88 85 TRP A N 1
ATOM 638 C CA . TRP A 1 85 ? 8.650 3.678 -7.018 1.00 94.88 85 TRP A CA 1
ATOM 639 C C . TRP A 1 85 ? 9.302 5.064 -6.992 1.00 94.88 85 TRP A C 1
ATOM 641 O O . TRP A 1 85 ? 9.002 5.905 -7.835 1.00 94.88 85 TRP A O 1
ATOM 651 N N . GLY A 1 86 ? 10.236 5.306 -6.071 1.00 93.81 86 GLY A N 1
ATOM 652 C CA . GLY A 1 86 ? 11.120 6.470 -6.112 1.00 93.81 86 GLY A CA 1
ATOM 653 C C . GLY A 1 86 ? 12.232 6.351 -7.161 1.00 93.81 86 GLY A C 1
ATOM 654 O O . GLY A 1 86 ? 12.820 7.365 -7.537 1.00 93.81 86 GLY A O 1
ATOM 655 N N . ALA A 1 87 ? 12.530 5.141 -7.649 1.00 94.81 87 ALA A N 1
ATOM 656 C CA . ALA A 1 87 ? 13.515 4.927 -8.703 1.00 94.81 87 ALA A CA 1
ATOM 657 C C . ALA A 1 87 ? 12.909 5.236 -10.087 1.00 94.81 87 ALA A C 1
ATOM 659 O O . ALA A 1 87 ? 11.859 4.680 -10.412 1.00 94.81 87 ALA A O 1
ATOM 660 N N . PRO A 1 88 ? 13.567 6.040 -10.949 1.00 94.38 88 PRO A N 1
ATOM 661 C CA . PRO A 1 88 ? 13.070 6.324 -12.301 1.00 94.38 88 PRO A CA 1
ATOM 662 C C . PRO A 1 88 ? 12.804 5.058 -13.126 1.00 94.38 88 PRO A C 1
ATOM 664 O O . PRO A 1 88 ? 11.790 4.965 -13.807 1.00 94.38 88 PRO A O 1
ATOM 667 N N . THR A 1 89 ? 13.647 4.037 -12.967 1.00 94.69 89 THR A N 1
ATOM 668 C CA . THR A 1 89 ? 13.532 2.752 -13.670 1.00 94.69 89 THR A CA 1
ATOM 669 C C . THR A 1 89 ? 12.251 1.980 -13.344 1.00 94.69 89 THR A C 1
ATOM 671 O O . THR A 1 89 ? 11.813 1.158 -14.149 1.00 94.69 89 THR A O 1
ATOM 674 N N . ALA A 1 90 ? 11.610 2.236 -12.197 1.00 96.50 90 ALA A N 1
ATOM 675 C CA . ALA A 1 90 ? 10.323 1.624 -11.871 1.00 96.50 90 ALA A CA 1
ATOM 676 C C . ALA A 1 90 ? 9.211 2.100 -12.819 1.00 96.50 90 ALA A C 1
ATOM 678 O O . ALA A 1 90 ? 8.297 1.333 -13.120 1.00 96.50 90 ALA A O 1
ATOM 679 N N . TRP A 1 91 ? 9.325 3.319 -13.353 1.00 97.19 91 TRP A N 1
ATOM 680 C CA . TRP A 1 91 ? 8.350 3.948 -14.249 1.00 97.19 91 TRP A CA 1
ATOM 681 C C . TRP A 1 91 ? 8.533 3.567 -15.719 1.00 97.19 91 TRP A C 1
ATOM 683 O O . TRP A 1 91 ? 7.627 3.789 -16.523 1.00 97.19 91 TRP A O 1
ATOM 693 N N . ASP A 1 92 ? 9.669 2.964 -16.067 1.00 95.94 92 ASP A N 1
ATOM 694 C CA . ASP A 1 92 ? 10.010 2.654 -17.449 1.00 95.94 92 ASP A CA 1
ATOM 695 C C . ASP A 1 92 ? 9.343 1.361 -17.943 1.00 95.94 92 ASP A C 1
ATOM 697 O O . ASP A 1 92 ? 9.207 0.359 -17.225 1.00 95.94 92 ASP A O 1
ATOM 701 N N . GLY A 1 93 ? 8.959 1.383 -19.221 1.00 95.88 93 GLY A N 1
ATOM 702 C CA . GLY A 1 93 ? 8.518 0.214 -19.975 1.00 95.88 93 GLY A CA 1
ATOM 703 C C . GLY A 1 93 ? 7.227 -0.429 -19.466 1.00 95.88 93 GLY A C 1
ATOM 704 O O . GLY A 1 93 ? 6.279 0.240 -19.048 1.00 95.88 93 GLY A O 1
ATOM 705 N N . MET A 1 94 ? 7.195 -1.757 -19.551 1.00 96.19 94 MET A N 1
ATOM 706 C CA . MET A 1 94 ? 6.037 -2.582 -19.216 1.00 96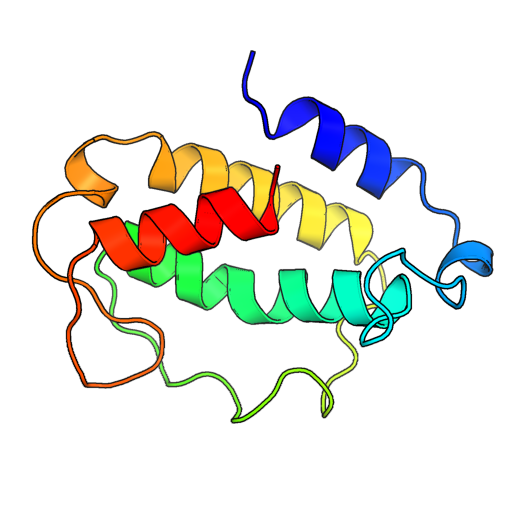.19 94 MET A CA 1
ATOM 707 C C . MET A 1 94 ? 6.240 -3.289 -17.877 1.00 96.19 94 MET A C 1
ATOM 709 O O . MET A 1 94 ? 7.364 -3.566 -17.462 1.00 96.19 94 MET A O 1
ATOM 713 N N . THR A 1 95 ? 5.143 -3.584 -17.191 1.00 95.06 95 THR A N 1
ATOM 714 C CA . THR A 1 95 ? 5.127 -4.379 -15.964 1.00 95.06 95 THR A CA 1
ATOM 715 C C . THR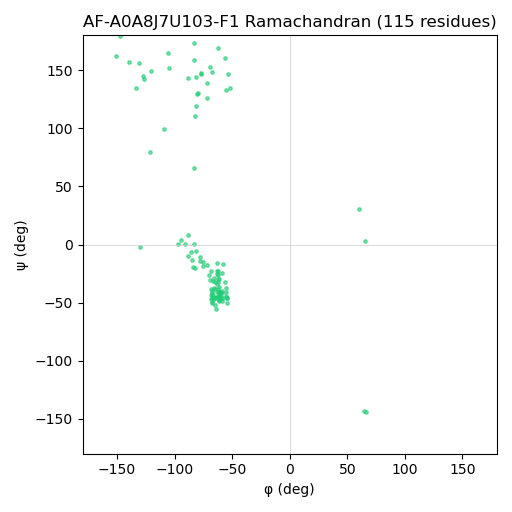 A 1 95 ? 3.838 -5.193 -15.865 1.00 95.06 95 THR A C 1
ATOM 717 O O . THR A 1 95 ? 2.987 -5.132 -16.750 1.00 95.06 95 THR A O 1
ATOM 720 N N . ARG A 1 96 ? 3.696 -5.978 -14.799 1.00 90.94 96 ARG A N 1
ATOM 721 C CA . ARG A 1 96 ? 2.521 -6.802 -14.507 1.00 90.94 96 ARG A CA 1
ATOM 722 C C . ARG A 1 96 ? 2.033 -6.511 -13.097 1.00 90.94 96 ARG A C 1
ATOM 724 O O . ARG A 1 96 ? 2.839 -6.301 -12.198 1.00 90.94 96 ARG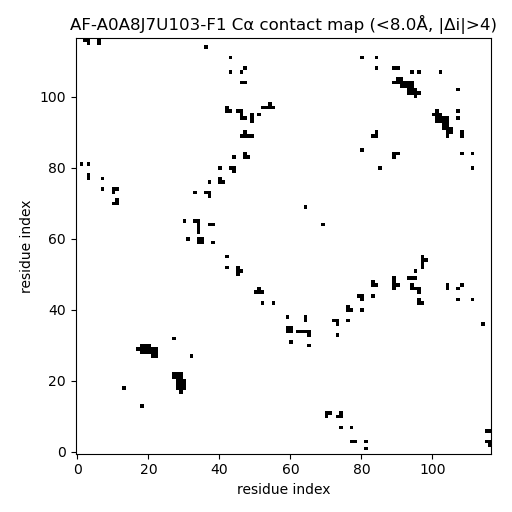 A O 1
ATOM 731 N N . MET A 1 97 ? 0.721 -6.553 -12.906 1.00 84.94 97 MET A N 1
ATOM 732 C CA . MET A 1 97 ? 0.075 -6.403 -11.602 1.00 84.94 97 MET A CA 1
ATOM 733 C C . MET A 1 97 ? -0.746 -7.660 -11.315 1.00 84.94 97 MET A C 1
ATOM 735 O O . MET A 1 97 ? -1.940 -7.701 -11.588 1.00 84.94 97 MET A O 1
ATOM 739 N N . GLY A 1 98 ? -0.085 -8.735 -10.874 1.00 72.38 98 GLY A N 1
ATOM 740 C CA . GLY A 1 98 ? -0.766 -9.988 -10.512 1.00 72.38 98 GLY A CA 1
ATOM 741 C C . GLY A 1 98 ? -1.467 -10.721 -11.667 1.00 72.38 98 GLY A C 1
ATOM 742 O O . GLY A 1 98 ? -2.087 -11.753 -11.456 1.00 72.38 98 GLY A O 1
ATOM 743 N N . SER A 1 99 ? -1.364 -10.216 -12.894 1.00 75.19 99 SER A N 1
ATOM 744 C CA . SER A 1 99 ? -1.954 -10.778 -14.107 1.00 75.19 99 SER A CA 1
ATOM 745 C C . SER A 1 99 ? -0.849 -11.089 -15.121 1.00 75.19 99 SER A C 1
ATOM 747 O O . SER A 1 99 ? 0.164 -10.382 -15.152 1.00 75.19 99 SER A O 1
ATOM 749 N N . PRO A 1 100 ? -1.010 -12.117 -15.977 1.00 76.38 100 PRO A N 1
ATOM 750 C CA . PRO A 1 100 ? -0.068 -12.379 -17.065 1.00 76.38 100 PRO A CA 1
ATOM 751 C C . PRO A 1 100 ? 0.007 -11.226 -18.080 1.00 76.38 100 PRO A C 1
ATOM 753 O O . PRO A 1 100 ? 1.021 -11.096 -18.774 1.00 76.38 100 PRO A O 1
ATOM 756 N N . THR A 1 101 ? -1.034 -10.390 -18.153 1.00 86.06 101 THR A N 1
ATOM 757 C CA . THR A 1 101 ? -1.120 -9.250 -19.067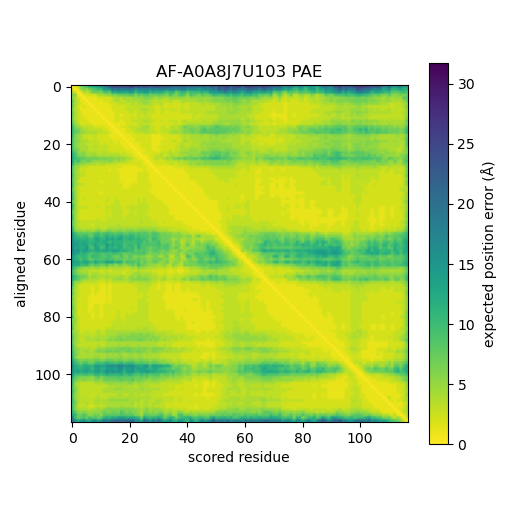 1.00 86.06 101 THR A CA 1
ATOM 758 C C . THR A 1 101 ? -0.189 -8.123 -18.635 1.00 86.06 101 THR A C 1
ATOM 760 O O . THR A 1 101 ? -0.258 -7.630 -17.509 1.00 86.06 101 THR A O 1
ATOM 763 N N . GLU A 1 102 ? 0.664 -7.687 -19.558 1.00 91.50 102 GLU A N 1
ATOM 764 C CA . GLU A 1 102 ? 1.519 -6.526 -19.350 1.00 91.50 102 GLU A CA 1
ATOM 765 C C . GLU A 1 102 ? 0.746 -5.214 -19.493 1.00 91.50 102 GLU A C 1
ATOM 767 O O . GLU A 1 102 ? -0.149 -5.078 -20.328 1.00 91.50 102 GLU A O 1
ATOM 772 N N . MET A 1 103 ? 1.147 -4.216 -18.713 1.00 93.75 103 MET A N 1
ATOM 773 C CA . MET A 1 103 ? 0.667 -2.842 -18.812 1.00 93.75 103 MET A CA 1
ATOM 774 C C . MET A 1 103 ? 1.811 -1.843 -18.616 1.00 93.75 103 MET A C 1
ATOM 776 O O . MET A 1 103 ? 2.824 -2.193 -18.003 1.00 93.75 103 MET A O 1
ATOM 780 N N . PRO A 1 104 ? 1.681 -0.603 -19.122 1.00 96.62 104 PRO A N 1
ATOM 781 C CA . PRO A 1 104 ? 2.677 0.433 -18.895 1.00 96.62 104 PRO A CA 1
ATOM 782 C C . PRO A 1 104 ? 2.936 0.639 -17.406 1.00 96.62 104 PRO A C 1
ATOM 784 O O . PRO A 1 104 ? 2.009 0.779 -16.606 1.00 96.62 104 PRO A O 1
ATOM 787 N N . ALA A 1 105 ? 4.208 0.701 -17.031 1.00 96.12 105 ALA A N 1
ATOM 788 C CA . ALA A 1 105 ? 4.597 0.875 -15.640 1.00 96.12 105 ALA A CA 1
ATOM 789 C C . ALA A 1 105 ? 4.134 2.208 -15.042 1.00 96.12 105 ALA A C 1
ATOM 791 O O . ALA A 1 105 ? 3.891 2.296 -13.842 1.00 96.12 105 ALA A O 1
ATOM 792 N N . THR A 1 106 ? 3.926 3.216 -15.885 1.00 96.12 106 THR A N 1
ATOM 793 C CA . THR A 1 106 ? 3.334 4.500 -15.506 1.00 96.12 106 THR A CA 1
ATOM 794 C C . THR A 1 106 ? 1.903 4.377 -14.985 1.00 96.12 106 THR A C 1
ATOM 796 O O . THR A 1 106 ? 1.526 5.138 -14.098 1.00 96.12 106 THR A O 1
ATOM 799 N N . ILE A 1 107 ? 1.118 3.409 -15.474 1.00 94.62 107 ILE A N 1
ATOM 800 C CA . ILE A 1 107 ? -0.239 3.154 -14.967 1.00 94.62 107 ILE A CA 1
ATOM 801 C C . ILE A 1 107 ? -0.162 2.631 -13.533 1.00 94.62 107 ILE A C 1
ATOM 803 O O . ILE A 1 107 ? -0.812 3.176 -12.644 1.00 94.62 107 ILE A O 1
ATOM 807 N N . VAL A 1 108 ? 0.678 1.620 -13.293 1.00 93.69 108 VAL A N 1
ATOM 808 C CA . VAL A 1 108 ? 0.828 1.023 -11.958 1.00 93.69 108 VAL A CA 1
ATOM 809 C C . VAL A 1 108 ? 1.467 2.009 -10.978 1.00 93.69 108 VAL A C 1
ATOM 811 O O . VAL A 1 108 ? 1.011 2.132 -9.846 1.00 93.69 108 VAL A O 1
ATOM 814 N N . GLY A 1 109 ? 2.459 2.788 -11.414 1.00 92.31 109 GLY A N 1
ATOM 815 C CA . GLY A 1 109 ? 3.033 3.855 -10.594 1.00 92.31 109 GLY A CA 1
ATOM 816 C C . GLY A 1 109 ? 2.003 4.925 -10.224 1.00 92.31 109 GLY A C 1
ATOM 817 O O . GLY A 1 109 ? 1.991 5.406 -9.092 1.00 92.31 109 GLY A O 1
ATOM 818 N N . GLY A 1 110 ? 1.078 5.246 -11.135 1.00 92.12 110 GLY A N 1
ATOM 819 C CA . GLY A 1 110 ? -0.069 6.108 -10.848 1.00 92.12 110 GLY A CA 1
ATOM 820 C C . GLY A 1 110 ? -0.997 5.541 -9.767 1.00 92.12 110 GLY A C 1
ATOM 821 O O . GLY A 1 110 ? -1.420 6.293 -8.890 1.00 92.12 110 GLY A O 1
ATOM 822 N N . MET A 1 111 ? -1.264 4.229 -9.777 1.00 90.75 111 MET A N 1
ATOM 823 C CA . MET A 1 111 ? -2.050 3.551 -8.730 1.00 90.75 111 MET A CA 1
ATOM 824 C C . MET A 1 111 ? -1.360 3.638 -7.365 1.00 90.75 111 MET A C 1
ATOM 826 O O . MET A 1 111 ? -1.986 4.034 -6.387 1.00 90.75 111 MET A O 1
ATOM 830 N N . VAL A 1 112 ? -0.050 3.371 -7.311 1.00 91.00 112 VAL A N 1
ATOM 831 C CA . VAL A 1 112 ? 0.745 3.465 -6.070 1.00 91.00 112 VAL A CA 1
ATOM 832 C C . VAL A 1 112 ? 0.689 4.861 -5.469 1.00 91.00 112 VAL A C 1
ATOM 834 O O . VAL A 1 112 ? 0.616 4.997 -4.248 1.00 91.00 112 VAL A O 1
ATOM 837 N N . LEU A 1 113 ? 0.737 5.895 -6.311 1.00 87.38 113 LEU A N 1
ATOM 838 C CA . LEU A 1 113 ? 0.533 7.260 -5.848 1.00 87.38 113 LEU A CA 1
ATOM 839 C C . LEU A 1 113 ? -0.894 7.418 -5.316 1.00 87.38 113 LEU A C 1
ATOM 841 O O . LEU A 1 113 ? -1.045 7.761 -4.153 1.00 87.38 113 LEU A O 1
ATOM 845 N N . GLY A 1 114 ? -1.922 7.098 -6.106 1.00 82.62 114 GLY A N 1
ATOM 846 C CA . GLY A 1 114 ? -3.330 7.278 -5.726 1.00 82.62 114 GLY A CA 1
ATOM 847 C C . GLY A 1 114 ? -3.753 6.585 -4.424 1.00 82.62 114 GLY A C 1
ATOM 848 O O . GLY A 1 114 ? -4.579 7.121 -3.696 1.00 82.62 114 GLY A O 1
ATOM 849 N N . GLU A 1 115 ? -3.162 5.439 -4.088 1.00 78.69 115 GLU A N 1
ATOM 850 C CA . GLU A 1 115 ? -3.437 4.714 -2.838 1.00 78.69 115 GLU A CA 1
ATOM 851 C C . GLU A 1 115 ? -2.747 5.314 -1.596 1.00 78.69 115 GLU A C 1
ATOM 853 O O . GLU A 1 115 ? -2.990 4.866 -0.472 1.00 78.69 115 GLU A O 1
ATOM 858 N N . ARG A 1 116 ? -1.813 6.261 -1.774 1.00 68.75 116 ARG A N 1
ATOM 859 C CA . ARG A 1 116 ? -0.867 6.687 -0.725 1.00 68.75 116 ARG A CA 1
ATOM 860 C C . ARG A 1 116 ? -0.775 8.197 -0.494 1.00 68.75 116 ARG A C 1
ATOM 862 O O . ARG A 1 116 ? -0.012 8.579 0.401 1.00 68.75 116 ARG A O 1
ATOM 869 N N . VAL A 1 117 ? -1.504 9.022 -1.256 1.00 49.09 117 VAL A N 1
ATOM 870 C CA . VAL A 1 117 ? -1.616 10.488 -1.061 1.00 49.09 117 VAL A CA 1
ATOM 871 C C . VAL A 1 117 ? -2.865 10.891 -0.296 1.00 49.09 117 VAL A C 1
ATOM 873 O O . VAL A 1 117 ? -3.928 10.286 -0.534 1.00 49.09 117 VAL A O 1
#

Foldseek 3Di:
DFLLPVVLVVLVVDDPVQQQDCDPPNVDGNQRLLLQLLQQLVLLLCLLVLHDDAAGPPDSVVDRCVPDPSSVSSSVSSVSNSVSLVDPSSQDDWHDRSDPDIDHSVVSSVVNVVSRD

pLDDT: mean 89.41, std 8.83, range [46.78, 97.19]

Mean predicted aligned error: 4.36 Å

Solvent-accessible surface area (backbone atoms only — not comparable to full-atom values): 6731 Å² total; per-residue (Å²): 132,67,73,53,55,66,52,42,52,52,52,70,67,62,52,83,87,49,33,78,36,80,45,96,54,86,92,28,33,42,45,52,47,53,25,44,55,55,60,48,40,63,42,56,42,30,24,32,70,62,46,91,66,78,56,65,72,100,59,52,85,88,52,82,63,68,62,80,72,32,52,63,53,44,41,50,44,49,51,52,40,54,57,42,64,64,37,73,74,21,48,48,65,66,21,37,72,46,44,95,61,73,42,53,15,53,60,55,51,49,49,60,47,66,78,56,112

Sequence (117 aa):
MSAAEPTMRLVRAIDADQLDAPTPCTDYNVRGLINHLLFWAPTLLAAGRKELMPPPADNDRDMDLTGGDWAAKLVASIKDLATTWGAPTAWDGMTRMGSPTEMPATIVGGMVLGERV

Nearest PDB structures (foldseek):
  2nsf-assembly1_A  TM=6.965E-01  e=4.987E-03  Corynebacterium glutamicum
  2nsg-assembly1_A  TM=7.024E-01  e=1.003E-02  Corynebacterium glutamicum
  2qe9-assembly1_B  TM=5.776E-01  e=1.395E-01  Bacillus subtilis
  3di5-assembly1_A  TM=5.806E-01  e=2.262E-01  Bacillus cereus ATCC 10987
  8vil-assembly2_B  TM=4.036E-01  e=4.342E+00  Crocosphaera subtropica ATCC 51142

Radius of gyration: 14.34 Å; Cα contacts (8 Å, |Δi|>4): 133; chains: 1; bounding box: 32×30×39 Å

Secondary structure (DSSP, 8-state):
--THHHHHHHHHT--GGGTTSB-SSTT-BHHHHHHHHHHHHHHHHHHHHT---PPPPS-STT----SSSHHHHHHHHHHHHHHHHTSHHHHSSEE-SSSSS-EEHHHHHHHHHHTT-